Protein AF-A0A2D2DSF2-F1 (afdb_monomer)

Secondary structure (DSSP, 8-state):
---HHHHHHHHHHHHHHHHHHHHH-HHHHHHHHHHTT--HHHHHHHHTT---TT-S--SPPPP-----

Solvent-accessible surface area (backbone atoms only — not comparable to full-atom values): 4257 Å² total; per-residue (Å²): 129,87,49,79,67,56,52,52,52,50,51,52,53,50,54,53,28,50,54,40,25,77,75,68,34,63,69,56,20,49,54,55,38,50,78,70,70,46,55,66,72,59,48,50,34,47,72,69,73,58,62,46,93,74,69,62,79,89,58,82,79,79,75,84,80,80,78,131

Foldseek 3Di:
DDDPVNVVVLVVLLVVLLVCCVVPNLVVSLVSCVVVVNDSVQSCCSNVVVPDVPPPPPDDDDDPPDDD

Nearest PDB structures (foldseek):
  7oyc-assembly1_i1  TM=5.826E-01  e=1.948E+00  Xenopus laevis
  8b5l-assembly1_i  TM=5.888E-01  e=2.194E+00  Oryctolagus cuniculus
  8q7z-assembly1_Bi  TM=5.834E-01  e=3.323E+00  Gallus gallus
  8b2l-assembly1_U3  TM=5.736E-01  e=4.745E+00  Nicotiana tabacum
  8btd-assembly1_Lj  TM=7.391E-01  e=9.672E+00  Giardia lamblia ATCC 50803

Organism: NCBI:txid2045208

Mean predicted aligned error: 11.83 Å

Structure (mmCIF, N/CA/C/O backbone):
data_AF-A0A2D2DSF2-F1
#
_entry.id   AF-A0A2D2DSF2-F1
#
loop_
_atom_site.group_PDB
_atom_site.id
_atom_site.type_symbol
_atom_site.label_atom_id
_atom_site.label_alt_id
_atom_site.label_comp_id
_atom_site.label_asym_id
_atom_site.label_entity_id
_atom_site.label_seq_id
_atom_site.pdbx_PDB_ins_code
_atom_site.Cartn_x
_atom_site.Cartn_y
_atom_site.Cartn_z
_atom_site.occupancy
_atom_site.B_iso_or_equiv
_atom_site.auth_seq_id
_atom_site.auth_comp_id
_atom_site.auth_asym_id
_atom_site.auth_atom_id
_atom_site.pdbx_PDB_model_num
ATOM 1 N N . MET A 1 1 ? 7.863 1.074 -19.530 1.00 46.06 1 MET A N 1
ATOM 2 C CA . MET A 1 1 ? 8.802 0.710 -18.453 1.00 46.06 1 MET A CA 1
ATOM 3 C C . MET A 1 1 ? 8.729 1.804 -17.402 1.00 46.06 1 MET A C 1
ATOM 5 O O . MET A 1 1 ? 9.013 2.937 -17.774 1.00 46.06 1 MET A O 1
ATOM 9 N N . PRO A 1 2 ? 8.254 1.528 -16.175 1.00 54.34 2 PRO A N 1
ATOM 10 C CA . PRO A 1 2 ? 8.312 2.509 -15.093 1.00 54.34 2 PRO A CA 1
ATOM 11 C C . PRO A 1 2 ? 9.774 2.868 -14.814 1.00 54.34 2 PRO A C 1
ATOM 13 O O . PRO A 1 2 ? 10.668 2.025 -14.917 1.00 54.34 2 PRO A O 1
ATOM 16 N N . THR A 1 3 ? 10.036 4.139 -14.540 1.00 67.75 3 THR A N 1
ATOM 17 C CA . THR A 1 3 ? 11.380 4.608 -14.198 1.00 67.75 3 THR A CA 1
ATOM 18 C C . THR A 1 3 ? 11.693 4.297 -12.732 1.00 67.75 3 THR A C 1
ATOM 20 O O . THR A 1 3 ? 10.808 4.313 -11.880 1.00 67.75 3 THR A O 1
ATOM 23 N N . LEU A 1 4 ? 12.974 4.095 -12.393 1.00 66.56 4 LEU A N 1
ATOM 24 C CA . LEU A 1 4 ? 13.420 3.815 -11.014 1.00 66.56 4 LEU A CA 1
ATOM 25 C C . LEU A 1 4 ? 12.891 4.848 -9.986 1.00 66.56 4 LEU A C 1
ATOM 27 O O . LEU A 1 4 ? 12.668 4.529 -8.819 1.00 66.56 4 LEU A O 1
ATOM 31 N N . ARG A 1 5 ? 12.673 6.098 -10.424 1.00 65.06 5 ARG A N 1
ATOM 32 C CA . ARG A 1 5 ? 12.106 7.197 -9.625 1.00 65.06 5 ARG A CA 1
ATOM 33 C C . ARG A 1 5 ? 10.604 7.024 -9.365 1.00 65.06 5 ARG A C 1
ATOM 35 O O . ARG A 1 5 ? 10.139 7.317 -8.260 1.00 65.06 5 ARG A O 1
ATOM 42 N N . GLU A 1 6 ? 9.851 6.564 -10.358 1.00 71.31 6 GLU A N 1
ATOM 43 C CA . GLU A 1 6 ? 8.423 6.259 -10.210 1.00 71.31 6 GLU A CA 1
ATOM 44 C C . GLU A 1 6 ? 8.216 5.068 -9.271 1.00 71.31 6 GLU A C 1
ATOM 46 O O . GLU A 1 6 ? 7.326 5.112 -8.420 1.00 71.31 6 GLU A O 1
ATOM 51 N N . ASP A 1 7 ? 9.093 4.065 -9.330 1.00 73.12 7 ASP A N 1
ATOM 52 C CA . ASP A 1 7 ? 9.041 2.904 -8.434 1.00 73.12 7 ASP A CA 1
ATOM 53 C C . ASP A 1 7 ? 9.294 3.283 -6.968 1.00 73.12 7 ASP A C 1
ATOM 55 O O . ASP A 1 7 ? 8.564 2.843 -6.077 1.00 73.12 7 ASP A O 1
ATOM 59 N N . GLN A 1 8 ? 10.283 4.142 -6.696 1.00 78.62 8 GLN A N 1
ATOM 60 C CA . GLN A 1 8 ? 10.549 4.629 -5.334 1.00 78.62 8 GLN A CA 1
ATOM 61 C C . GLN A 1 8 ? 9.389 5.469 -4.790 1.00 78.62 8 GLN A C 1
ATO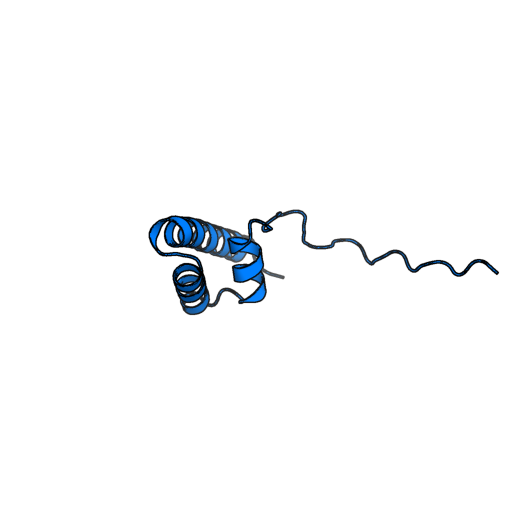M 63 O O . GLN A 1 8 ? 8.989 5.312 -3.635 1.00 78.62 8 GLN A O 1
ATOM 68 N N . THR A 1 9 ? 8.819 6.330 -5.634 1.00 83.50 9 THR A N 1
ATOM 69 C CA . THR A 1 9 ? 7.671 7.167 -5.262 1.00 83.50 9 THR A CA 1
ATOM 70 C C . THR A 1 9 ? 6.448 6.307 -4.942 1.00 83.50 9 THR A C 1
ATOM 72 O O . THR A 1 9 ? 5.775 6.526 -3.934 1.00 83.50 9 THR A O 1
ATOM 75 N N . THR A 1 10 ? 6.197 5.285 -5.759 1.00 81.94 10 THR A N 1
ATOM 76 C CA . THR A 1 10 ? 5.090 4.342 -5.572 1.00 81.94 10 THR A CA 1
ATOM 77 C C . THR A 1 10 ? 5.279 3.510 -4.303 1.00 81.94 10 THR A C 1
ATOM 79 O O . THR A 1 10 ? 4.343 3.363 -3.518 1.00 81.94 10 THR A O 1
ATOM 82 N N . ALA A 1 11 ? 6.497 3.033 -4.029 1.00 83.12 11 ALA A N 1
ATOM 83 C CA . ALA A 1 11 ? 6.810 2.298 -2.804 1.00 83.12 11 ALA A CA 1
ATOM 84 C C . ALA A 1 11 ? 6.607 3.148 -1.535 1.00 83.12 11 ALA A C 1
ATOM 86 O O . ALA A 1 11 ? 6.058 2.658 -0.543 1.00 83.12 11 ALA A O 1
ATOM 87 N N . ALA A 1 12 ? 6.991 4.428 -1.568 1.00 87.69 12 ALA A N 1
ATOM 88 C CA . ALA A 1 12 ? 6.755 5.352 -0.459 1.00 87.69 12 ALA A CA 1
ATOM 89 C C . ALA A 1 12 ? 5.252 5.567 -0.213 1.00 87.69 12 ALA A C 1
ATOM 91 O O . ALA A 1 12 ? 4.793 5.475 0.924 1.00 87.69 12 ALA A O 1
ATOM 92 N N . GLN A 1 13 ? 4.467 5.767 -1.277 1.00 88.31 13 GLN A N 1
ATOM 93 C CA . GLN A 1 13 ? 3.010 5.925 -1.181 1.00 88.31 13 GLN A CA 1
ATOM 94 C C . GLN A 1 13 ? 2.318 4.666 -0.646 1.00 88.31 13 GLN A C 1
ATOM 96 O O . GLN A 1 13 ? 1.411 4.767 0.179 1.00 88.31 13 GLN A O 1
ATOM 101 N N . ILE A 1 14 ? 2.765 3.483 -1.070 1.00 86.69 14 ILE A N 1
ATOM 102 C CA . ILE A 1 14 ? 2.284 2.198 -0.551 1.00 86.69 14 ILE A CA 1
ATOM 103 C C . ILE A 1 14 ? 2.612 2.045 0.938 1.00 86.69 14 ILE A C 1
ATOM 105 O O . ILE A 1 14 ? 1.755 1.633 1.718 1.00 86.69 14 ILE A O 1
ATOM 109 N N . THR A 1 15 ? 3.825 2.415 1.350 1.00 88.00 15 THR A N 1
ATOM 110 C CA . THR A 1 15 ? 4.246 2.357 2.759 1.00 88.00 15 THR A CA 1
ATOM 111 C C . THR A 1 15 ? 3.383 3.269 3.632 1.00 88.00 15 THR A C 1
ATOM 113 O O . THR A 1 15 ? 2.926 2.860 4.700 1.00 88.00 15 THR A O 1
ATOM 116 N N . GLU A 1 16 ? 3.098 4.481 3.155 1.00 89.69 16 GLU A N 1
ATOM 117 C CA . GLU A 1 16 ? 2.189 5.420 3.817 1.00 89.69 16 GLU A CA 1
ATOM 118 C C . GLU A 1 16 ? 0.769 4.831 3.924 1.00 89.69 16 GLU A C 1
ATOM 120 O O . GLU A 1 16 ? 0.151 4.849 4.989 1.00 89.69 16 GLU A O 1
ATOM 125 N N . ALA A 1 17 ? 0.275 4.218 2.844 1.00 88.69 17 ALA A N 1
ATOM 126 C CA . ALA A 1 17 ? -1.042 3.591 2.809 1.00 88.69 17 ALA A CA 1
ATOM 127 C C . ALA A 1 17 ? -1.167 2.402 3.775 1.00 88.69 17 ALA A C 1
ATOM 129 O O . ALA A 1 17 ? -2.234 2.198 4.353 1.00 88.69 17 ALA A O 1
ATOM 130 N N . LEU A 1 18 ? -0.092 1.645 4.013 1.00 87.19 18 LEU A N 1
ATOM 131 C CA . LEU A 1 18 ? -0.076 0.571 5.014 1.00 87.19 18 LEU A CA 1
ATOM 132 C C . LEU A 1 18 ? -0.223 1.110 6.443 1.00 87.19 18 LEU A C 1
ATOM 134 O O . LEU A 1 18 ? -0.937 0.511 7.250 1.00 87.19 18 LEU A O 1
ATOM 138 N N . ARG A 1 19 ? 0.382 2.264 6.750 1.00 88.94 19 ARG A N 1
ATOM 139 C CA . ARG A 1 19 ? 0.184 2.942 8.044 1.00 88.94 19 ARG A CA 1
ATOM 140 C C . ARG A 1 19 ? -1.254 3.429 8.196 1.00 88.94 19 ARG A C 1
ATOM 142 O O . ARG A 1 19 ? -1.871 3.207 9.234 1.00 88.94 19 ARG A O 1
ATOM 149 N N . ILE A 1 20 ? -1.809 4.023 7.138 1.00 88.12 20 ILE A N 1
ATOM 150 C CA . ILE A 1 20 ? -3.213 4.457 7.100 1.00 88.12 20 ILE A CA 1
ATOM 151 C C . ILE A 1 20 ? -4.151 3.260 7.283 1.00 88.12 20 ILE A C 1
ATOM 153 O O . ILE A 1 20 ? -5.102 3.358 8.050 1.00 88.12 20 ILE A O 1
ATOM 157 N N . LYS A 1 21 ? -3.865 2.111 6.657 1.00 89.19 21 LYS A N 1
ATOM 158 C CA . LYS A 1 21 ? -4.647 0.878 6.832 1.00 89.19 21 LYS A CA 1
ATOM 159 C C . LYS A 1 21 ? -4.687 0.445 8.296 1.00 89.19 21 LYS A C 1
ATOM 161 O O . LYS A 1 21 ? -5.756 0.086 8.779 1.00 89.19 21 LYS A O 1
ATOM 166 N N . ALA A 1 22 ? -3.547 0.475 8.986 1.00 83.56 22 ALA A N 1
ATOM 167 C CA . ALA A 1 22 ? -3.467 0.089 10.393 1.00 83.56 22 ALA A CA 1
ATOM 168 C C . ALA A 1 22 ? -4.268 1.030 11.314 1.00 83.56 22 ALA A C 1
ATOM 170 O O . ALA A 1 22 ? -4.811 0.573 12.314 1.00 83.56 22 ALA A O 1
ATOM 171 N N . ALA A 1 23 ? -4.363 2.318 10.969 1.00 88.31 23 ALA A N 1
ATOM 172 C CA . ALA A 1 23 ? -5.052 3.324 11.777 1.00 88.31 23 ALA A CA 1
ATOM 173 C C . ALA A 1 23 ? -6.547 3.499 11.438 1.00 88.31 23 ALA A C 1
ATOM 175 O O . ALA A 1 23 ? -7.350 3.746 12.332 1.00 88.31 23 ALA A O 1
ATOM 176 N N . PHE A 1 24 ? -6.927 3.384 10.162 1.00 87.81 24 PHE A N 1
ATOM 177 C CA . PHE A 1 24 ? -8.251 3.772 9.650 1.00 87.81 24 PHE A CA 1
ATOM 178 C C . PHE A 1 24 ? -8.952 2.679 8.831 1.00 87.81 24 PHE A C 1
ATOM 180 O O . PHE A 1 24 ? -10.090 2.862 8.405 1.00 87.81 24 PHE A O 1
ATOM 187 N N . GLY A 1 25 ? -8.292 1.546 8.592 1.00 85.50 25 GLY A N 1
ATOM 188 C CA . GLY A 1 25 ? -8.845 0.441 7.816 1.00 85.50 25 GLY A CA 1
ATOM 189 C C . GLY A 1 25 ? -8.545 0.501 6.314 1.00 85.50 25 GLY A C 1
ATOM 190 O O . GLY A 1 25 ? -7.996 1.459 5.765 1.00 85.50 25 GLY A O 1
ATOM 191 N N . GLN A 1 26 ? -8.878 -0.595 5.635 1.00 85.31 26 GLN A N 1
ATOM 192 C CA . GLN A 1 26 ? -8.444 -0.864 4.262 1.00 85.31 26 GLN A CA 1
ATOM 193 C C . GLN A 1 26 ? -9.095 0.043 3.208 1.00 85.31 26 GLN A C 1
ATOM 195 O O . GLN A 1 26 ? -8.408 0.456 2.275 1.00 85.31 26 GLN A O 1
ATOM 200 N N . GLU A 1 27 ? -10.376 0.390 3.349 1.00 87.75 27 GLU A N 1
ATOM 201 C CA . GLU A 1 27 ? -11.058 1.284 2.397 1.00 87.75 27 GLU A CA 1
ATOM 202 C C . GLU A 1 27 ? -10.424 2.678 2.355 1.00 87.75 27 GLU A C 1
ATOM 204 O O . GLU A 1 27 ? -10.216 3.241 1.278 1.00 87.75 27 GLU A O 1
ATOM 209 N N . VAL A 1 28 ? -10.036 3.211 3.518 1.00 89.00 28 VAL A N 1
ATOM 210 C CA . VAL A 1 28 ? -9.391 4.527 3.624 1.00 89.00 28 VAL A CA 1
ATOM 211 C C . VAL A 1 28 ? -8.009 4.508 2.967 1.00 89.00 28 VAL A C 1
ATOM 213 O O . VAL A 1 28 ? -7.655 5.427 2.224 1.00 89.00 28 VAL A O 1
ATOM 216 N N . ALA A 1 29 ? -7.247 3.431 3.169 1.00 89.62 29 ALA A N 1
ATOM 217 C CA . ALA A 1 29 ? -5.950 3.241 2.526 1.00 89.62 29 ALA A CA 1
ATOM 218 C C . ALA A 1 29 ? -6.053 3.124 0.991 1.00 89.62 29 ALA A C 1
ATOM 220 O O . ALA A 1 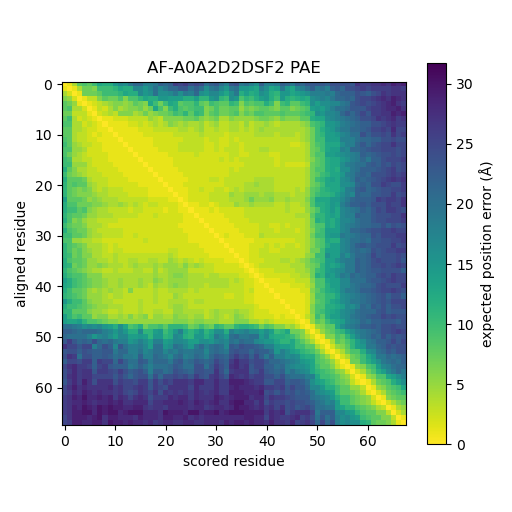29 ? -5.239 3.708 0.273 1.00 89.62 29 ALA A O 1
ATOM 221 N N . LEU A 1 30 ? -7.076 2.434 0.471 1.00 88.62 30 LEU A N 1
ATOM 222 C CA . LEU A 1 30 ? -7.351 2.377 -0.971 1.00 88.62 30 LEU A CA 1
ATOM 223 C C . LEU A 1 30 ? -7.720 3.756 -1.530 1.00 88.62 30 LEU A C 1
ATOM 225 O O . LEU A 1 30 ? -7.208 4.158 -2.577 1.00 88.62 30 LEU A O 1
ATOM 229 N N . GLY A 1 31 ? -8.553 4.514 -0.814 1.00 89.62 31 GLY A N 1
ATOM 230 C CA . GLY A 1 31 ? -8.907 5.884 -1.189 1.00 89.62 31 GLY A CA 1
ATOM 231 C C . GLY A 1 31 ? -7.689 6.811 -1.276 1.00 89.62 31 GLY A C 1
ATOM 232 O O . GLY A 1 31 ? -7.584 7.610 -2.209 1.00 89.62 31 GLY A O 1
ATOM 233 N N . PHE A 1 32 ? -6.736 6.670 -0.351 1.00 90.62 32 PHE A N 1
ATOM 234 C CA . PHE A 1 32 ? -5.471 7.408 -0.384 1.00 90.62 32 PHE A CA 1
ATOM 235 C C . PHE A 1 32 ? -4.640 7.086 -1.638 1.00 90.62 32 PHE A C 1
ATOM 237 O O . PHE A 1 32 ? -4.165 8.002 -2.312 1.00 90.62 32 PHE A O 1
ATOM 244 N N . LEU A 1 33 ? -4.508 5.802 -1.987 1.00 89.06 33 LEU A N 1
ATOM 245 C CA . LEU A 1 33 ? -3.743 5.354 -3.156 1.00 89.06 33 LEU A CA 1
ATOM 246 C C . LEU A 1 33 ? -4.393 5.780 -4.483 1.00 89.06 33 LEU A C 1
ATOM 248 O O . LEU A 1 33 ? -3.692 6.251 -5.381 1.00 89.06 33 LEU A O 1
ATOM 252 N N . ARG A 1 34 ? -5.729 5.734 -4.580 1.00 88.31 34 ARG A N 1
ATOM 253 C CA . ARG A 1 34 ? -6.472 6.229 -5.755 1.00 88.31 34 ARG A CA 1
ATOM 254 C C . ARG A 1 34 ? -6.230 7.710 -6.022 1.00 88.31 34 ARG A C 1
ATOM 256 O O . ARG A 1 34 ? -5.985 8.094 -7.161 1.00 88.31 34 ARG A O 1
ATOM 263 N N . ARG A 1 35 ? -6.235 8.548 -4.977 1.00 90.00 35 ARG A N 1
ATOM 264 C CA . ARG A 1 35 ? -5.952 9.994 -5.107 1.00 90.00 35 ARG A CA 1
ATOM 265 C C . ARG A 1 35 ? -4.532 10.289 -5.593 1.00 90.00 35 ARG A C 1
ATOM 267 O O . ARG A 1 35 ? -4.284 11.368 -6.118 1.00 90.00 35 ARG A O 1
ATOM 274 N N . ARG A 1 36 ? -3.604 9.348 -5.406 1.00 86.19 36 ARG A N 1
ATO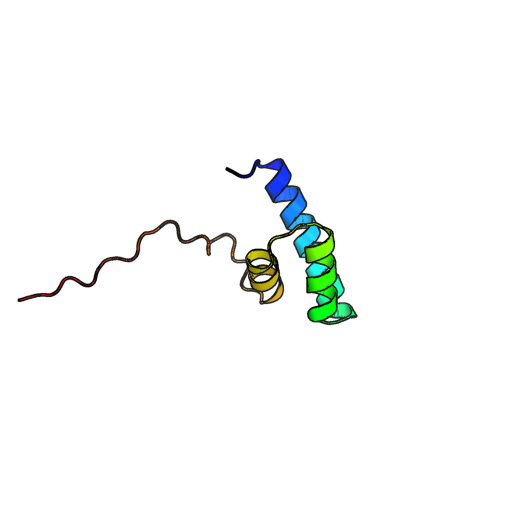M 275 C CA . ARG A 1 36 ? -2.208 9.429 -5.858 1.00 86.19 36 ARG A CA 1
ATOM 276 C C . ARG A 1 36 ? -1.992 8.786 -7.235 1.00 86.19 36 ARG A C 1
ATOM 278 O O . ARG A 1 36 ? -0.848 8.655 -7.656 1.00 86.19 36 ARG A O 1
ATOM 285 N N . CYS A 1 37 ? -3.069 8.399 -7.925 1.00 86.25 37 CYS A N 1
ATOM 286 C CA . CYS A 1 37 ? -3.048 7.703 -9.215 1.00 86.25 37 CYS A CA 1
ATOM 287 C C . CYS A 1 37 ? -2.318 6.348 -9.187 1.00 86.25 37 CYS A C 1
ATOM 289 O O . CYS A 1 37 ? -1.853 5.865 -10.221 1.00 86.25 37 CYS A O 1
ATOM 291 N N . VAL A 1 38 ? -2.234 5.703 -8.020 1.00 82.75 38 VAL A N 1
ATOM 292 C CA . VAL A 1 38 ? -1.731 4.330 -7.923 1.00 82.75 38 VAL A CA 1
ATOM 293 C C . VAL A 1 38 ? -2.810 3.390 -8.449 1.00 82.75 38 VAL A C 1
ATOM 295 O O . VAL A 1 38 ? -3.964 3.464 -8.029 1.00 82.75 38 VAL A O 1
ATOM 298 N N . LYS A 1 39 ? -2.440 2.496 -9.373 1.00 83.88 39 LYS A N 1
ATOM 299 C CA . LYS A 1 39 ? -3.372 1.526 -9.965 1.00 83.88 39 LYS A CA 1
ATOM 300 C C . LYS A 1 39 ? -4.048 0.689 -8.880 1.00 83.88 39 LYS A C 1
ATOM 302 O O . LYS A 1 39 ? -3.365 0.135 -8.022 1.00 83.88 39 LYS A O 1
ATOM 307 N N . ASP A 1 40 ? -5.366 0.526 -8.979 1.00 81.06 40 ASP A N 1
ATOM 308 C CA . ASP A 1 40 ? -6.168 -0.259 -8.031 1.00 81.06 40 ASP A CA 1
ATOM 309 C C . ASP A 1 40 ? -5.643 -1.685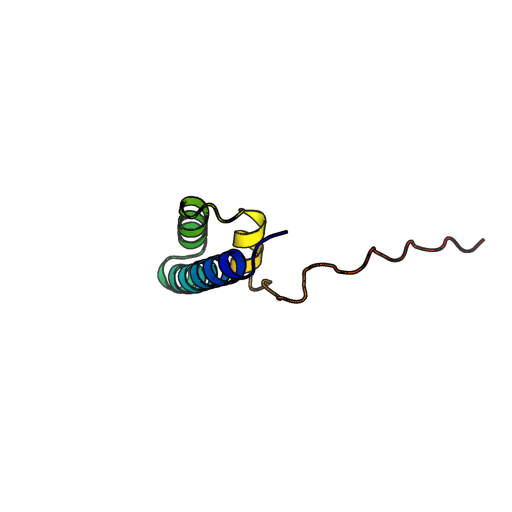 -7.832 1.00 81.06 40 ASP A C 1
ATOM 311 O O . ASP A 1 40 ? -5.574 -2.166 -6.705 1.00 81.06 40 ASP A O 1
ATOM 315 N N . SER A 1 41 ? -5.206 -2.349 -8.904 1.00 80.88 41 SER A N 1
ATOM 316 C CA . SER A 1 41 ? -4.612 -3.689 -8.828 1.00 80.88 41 SER A CA 1
ATOM 317 C C . SER A 1 41 ? -3.339 -3.716 -7.977 1.00 80.88 41 SER A C 1
ATOM 319 O O . SER A 1 41 ?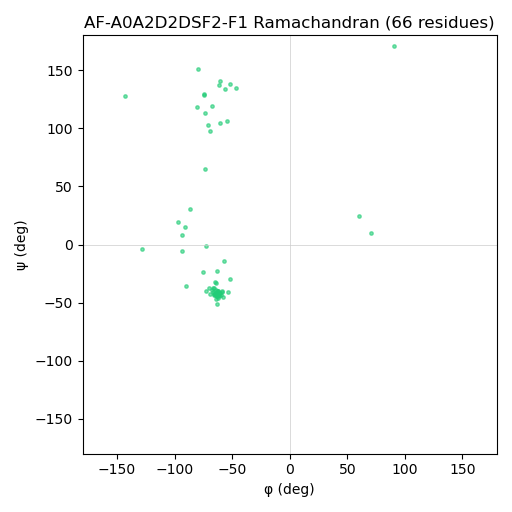 -3.164 -4.609 -7.149 1.00 80.88 41 SER A O 1
ATOM 321 N N . LEU A 1 42 ? -2.484 -2.702 -8.131 1.00 80.25 42 LEU A N 1
ATOM 322 C CA . LEU A 1 42 ? -1.253 -2.537 -7.364 1.00 80.25 42 LEU A CA 1
ATOM 323 C C . LEU A 1 42 ? -1.551 -2.199 -5.902 1.00 80.25 42 LEU A C 1
ATOM 325 O O . LEU A 1 42 ? -0.946 -2.770 -5.000 1.00 80.25 42 LEU A O 1
ATOM 329 N N . ALA A 1 43 ? -2.517 -1.312 -5.670 1.00 82.94 43 ALA A N 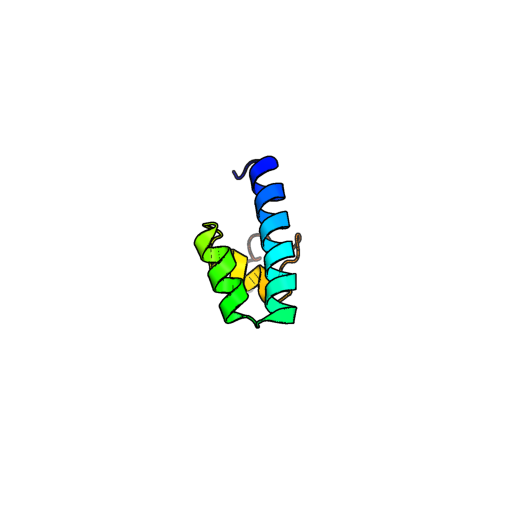1
ATOM 330 C CA . ALA A 1 43 ? -2.970 -0.908 -4.346 1.00 82.94 43 ALA A CA 1
ATOM 331 C C . ALA A 1 43 ? -3.586 -2.079 -3.563 1.00 82.94 43 ALA A C 1
ATOM 333 O O . ALA A 1 43 ? -3.248 -2.293 -2.399 1.00 82.94 43 ALA A O 1
ATOM 334 N N . CYS A 1 44 ? -4.436 -2.882 -4.206 1.00 81.88 44 CYS A N 1
ATOM 335 C CA . CYS A 1 44 ? -5.004 -4.091 -3.615 1.00 81.88 44 CYS A CA 1
ATOM 336 C C . CYS A 1 44 ? -3.925 -5.132 -3.307 1.00 81.88 44 CYS A C 1
ATOM 338 O O . CYS A 1 44 ? -3.895 -5.648 -2.190 1.00 81.88 44 CYS A O 1
ATOM 340 N N . ALA A 1 45 ? -3.008 -5.404 -4.244 1.00 80.94 45 ALA A N 1
ATOM 341 C CA . ALA A 1 45 ? -1.884 -6.312 -4.003 1.00 80.94 45 ALA A CA 1
ATOM 342 C C . ALA A 1 45 ? -1.010 -5.827 -2.833 1.00 80.94 45 ALA A C 1
ATOM 344 O O . ALA A 1 45 ? -0.621 -6.618 -1.971 1.00 80.94 45 ALA A O 1
ATOM 345 N N . ALA A 1 46 ? -0.778 -4.513 -2.765 1.00 81.06 46 ALA A N 1
ATOM 346 C CA . ALA A 1 46 ? 0.007 -3.871 -1.727 1.00 81.06 46 ALA A CA 1
ATOM 347 C C . ALA A 1 46 ? -0.604 -4.018 -0.336 1.00 81.06 46 ALA A C 1
ATOM 349 O O . ALA A 1 46 ? 0.045 -4.474 0.608 1.00 81.06 46 ALA A O 1
ATOM 350 N N . LEU A 1 47 ? -1.882 -3.669 -0.219 1.00 78.44 47 LEU A N 1
ATOM 351 C CA . LEU A 1 47 ? -2.603 -3.679 1.047 1.00 78.44 47 LEU A CA 1
ATOM 352 C C . LEU A 1 47 ? -2.980 -5.090 1.509 1.00 78.44 47 LEU A C 1
ATOM 354 O O . LEU A 1 47 ? -3.146 -5.301 2.712 1.00 78.44 47 LEU A O 1
ATOM 358 N N . ALA A 1 48 ? -3.076 -6.063 0.601 1.00 79.00 48 ALA A N 1
ATOM 359 C CA . ALA A 1 48 ? -3.301 -7.471 0.930 1.00 79.00 48 ALA A CA 1
ATOM 360 C C . ALA A 1 48 ? -2.067 -8.165 1.542 1.00 79.00 48 ALA A C 1
ATOM 362 O O . ALA A 1 48 ? -2.136 -9.350 1.857 1.00 79.00 48 ALA A O 1
ATOM 363 N N . GLY A 1 49 ? -0.931 -7.466 1.689 1.00 66.44 49 GLY A N 1
ATOM 364 C CA . GLY A 1 49 ? 0.325 -8.075 2.141 1.00 66.44 49 GLY A CA 1
ATOM 365 C C . GLY A 1 49 ? 0.957 -9.002 1.097 1.00 66.44 49 GLY A C 1
ATOM 366 O O . GLY A 1 49 ? 1.922 -9.692 1.395 1.00 66.44 49 GLY A O 1
ATOM 367 N N . ARG A 1 50 ? 0.428 -8.998 -0.135 1.00 55.12 50 ARG A N 1
ATOM 368 C CA . ARG A 1 50 ? 0.961 -9.713 -1.301 1.00 55.12 50 ARG A CA 1
ATOM 369 C C . ARG A 1 50 ? 1.816 -8.806 -2.187 1.00 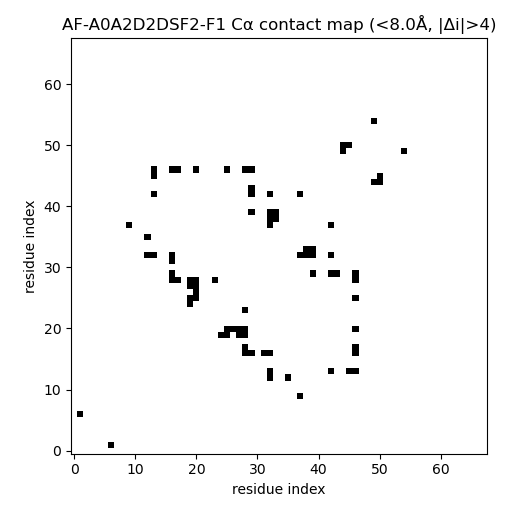55.12 50 ARG A C 1
ATOM 371 O O . ARG A 1 50 ? 2.048 -9.131 -3.348 1.00 55.12 50 ARG A O 1
ATOM 378 N N . TYR A 1 51 ? 2.300 -7.681 -1.653 1.00 49.78 51 TYR A N 1
ATOM 379 C CA . TYR A 1 51 ? 3.373 -6.919 -2.288 1.00 49.78 51 TYR A CA 1
ATOM 380 C C . TYR A 1 51 ? 4.697 -7.649 -2.107 1.00 49.78 51 TYR A C 1
ATOM 382 O O . TYR A 1 5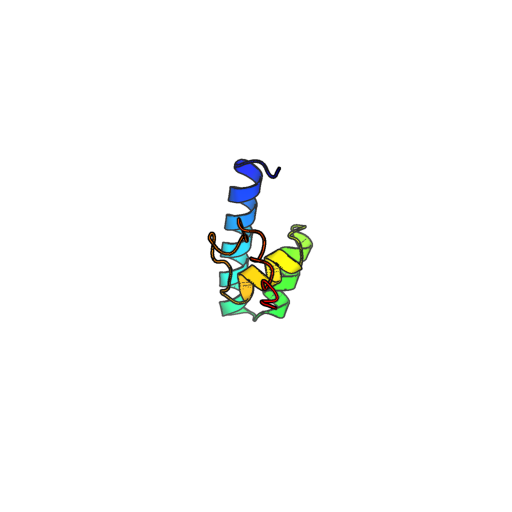1 ? 5.610 -7.200 -1.418 1.00 49.78 51 TYR A O 1
ATOM 390 N N . ASP A 1 52 ? 4.786 -8.822 -2.712 1.00 51.56 52 ASP A N 1
ATOM 391 C CA . ASP A 1 52 ? 6.064 -9.461 -2.884 1.00 51.56 52 ASP A CA 1
ATOM 392 C C . ASP A 1 52 ? 6.709 -8.804 -4.099 1.00 51.56 52 ASP A C 1
ATOM 394 O O . ASP A 1 52 ? 6.186 -8.865 -5.213 1.00 51.56 52 ASP A O 1
ATOM 398 N N . ARG A 1 53 ? 7.860 -8.157 -3.905 1.00 49.72 53 ARG A N 1
ATOM 399 C CA . ARG A 1 53 ? 8.664 -7.613 -5.012 1.00 49.72 53 ARG A CA 1
ATOM 400 C C . AR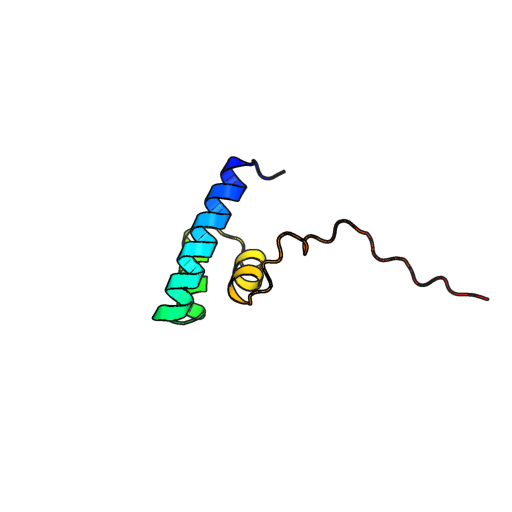G A 1 53 ? 9.040 -8.717 -6.022 1.00 49.72 53 ARG A C 1
ATOM 402 O O . ARG A 1 53 ? 9.468 -8.402 -7.126 1.00 49.72 53 ARG A O 1
ATOM 409 N N . ARG A 1 54 ? 8.865 -9.994 -5.642 1.00 51.50 54 ARG A N 1
ATOM 410 C CA . ARG A 1 54 ? 9.043 -11.208 -6.453 1.00 51.50 54 ARG A CA 1
ATOM 411 C C . ARG A 1 54 ? 7.772 -11.730 -7.138 1.00 51.50 54 ARG A C 1
ATOM 413 O O . ARG A 1 54 ? 7.875 -12.675 -7.906 1.00 51.50 54 ARG A O 1
ATOM 420 N N . ALA A 1 55 ? 6.597 -11.154 -6.879 1.00 48.38 55 ALA A N 1
ATOM 421 C CA . ALA A 1 55 ? 5.324 -11.587 -7.469 1.00 48.38 55 ALA A CA 1
ATOM 422 C C . ALA A 1 55 ? 4.980 -10.864 -8.785 1.00 48.38 55 ALA A C 1
ATOM 424 O O . ALA A 1 55 ? 3.841 -10.922 -9.244 1.00 48.38 55 ALA A O 1
ATOM 425 N N . ILE A 1 56 ? 5.952 -10.192 -9.409 1.00 51.59 56 ILE A N 1
ATOM 426 C CA . ILE A 1 56 ? 5.896 -9.957 -10.852 1.00 51.59 56 ILE A CA 1
ATOM 427 C C . ILE A 1 56 ? 6.212 -11.321 -11.479 1.00 51.59 56 ILE A C 1
ATOM 429 O O . ILE A 1 56 ? 7.324 -11.811 -11.270 1.00 51.59 56 ILE A O 1
ATOM 433 N N . PRO A 1 57 ? 5.269 -11.979 -12.174 1.00 48.47 57 PRO A N 1
ATOM 434 C CA . PRO A 1 57 ? 5.557 -13.250 -12.813 1.00 48.47 57 PRO A CA 1
ATOM 435 C C . PRO A 1 57 ? 6.515 -12.978 -13.975 1.00 48.47 57 PRO A C 1
ATOM 437 O O . PRO A 1 57 ? 6.101 -12.568 -15.052 1.00 48.47 57 PRO A O 1
ATOM 440 N N . ASP A 1 58 ? 7.809 -13.184 -13.748 1.00 51.91 58 ASP A N 1
ATOM 441 C CA . ASP A 1 58 ? 8.837 -13.201 -14.798 1.00 51.91 58 ASP A CA 1
ATOM 442 C C . ASP A 1 58 ? 8.964 -14.597 -15.425 1.00 51.91 58 ASP A C 1
ATOM 444 O O . ASP A 1 58 ? 10.043 -15.032 -15.812 1.00 51.91 58 ASP A O 1
ATOM 448 N N . LYS A 1 59 ? 7.873 -15.367 -15.474 1.00 51.56 59 LYS A N 1
ATOM 449 C CA . LYS A 1 59 ? 7.849 -16.639 -16.196 1.00 51.56 59 LYS A CA 1
ATOM 450 C C . LYS A 1 59 ? 6.489 -16.839 -16.853 1.00 51.56 59 LYS A C 1
ATOM 452 O O . LYS A 1 59 ? 5.484 -16.740 -16.147 1.00 51.56 59 LYS A O 1
ATOM 457 N N . PRO A 1 60 ? 6.441 -17.128 -18.164 1.00 47.94 60 PRO A N 1
ATOM 458 C CA . PRO A 1 60 ? 5.247 -17.708 -18.748 1.00 47.94 60 PRO A CA 1
ATOM 459 C C . PRO A 1 60 ? 5.009 -19.059 -18.061 1.00 47.94 60 PRO A C 1
ATOM 461 O O . PRO A 1 60 ? 5.961 -19.790 -17.769 1.00 47.94 60 PRO A O 1
ATOM 464 N N . GLU A 1 61 ? 3.751 -19.341 -17.726 1.00 59.22 61 GLU A N 1
ATOM 465 C CA . GLU A 1 61 ? 3.312 -20.657 -17.259 1.00 59.22 61 GLU A CA 1
ATOM 466 C C . GLU A 1 61 ? 3.878 -21.748 -18.184 1.00 59.22 61 GLU A C 1
ATOM 468 O O . GLU A 1 61 ? 3.819 -21.583 -19.405 1.00 59.22 61 GLU A O 1
ATOM 473 N N . PRO A 1 62 ? 4.433 -22.854 -17.660 1.00 54.34 62 PRO A N 1
ATOM 474 C CA . PRO A 1 62 ? 4.691 -24.007 -18.503 1.00 54.34 62 PRO A CA 1
ATOM 475 C C . PRO A 1 62 ? 3.335 -24.585 -18.921 1.00 54.34 62 PRO A C 1
ATOM 477 O O . PRO A 1 62 ? 2.523 -24.957 -18.071 1.00 54.34 62 PRO A O 1
ATOM 480 N N . GLU A 1 63 ? 3.080 -24.616 -20.229 1.00 58.56 63 GLU A N 1
ATOM 481 C CA . GLU A 1 63 ? 1.934 -25.311 -20.811 1.00 58.56 63 GLU A CA 1
ATOM 482 C C . GLU A 1 63 ? 1.906 -26.763 -20.304 1.00 58.56 63 GLU A C 1
ATOM 484 O O . GLU A 1 63 ? 2.958 -27.406 -20.222 1.00 58.56 63 GLU A O 1
ATOM 489 N N . PRO A 1 64 ? 0.734 -27.314 -19.942 1.00 60.22 64 PRO A N 1
ATOM 490 C CA . PRO A 1 64 ? 0.644 -28.719 -19.599 1.00 60.22 64 PRO A CA 1
ATOM 491 C C . PRO A 1 64 ? 0.825 -29.527 -20.887 1.00 60.22 64 PRO A C 1
ATOM 493 O O . PRO A 1 64 ? -0.099 -29.625 -21.697 1.00 60.22 64 PRO A O 1
ATOM 496 N N . GLU A 1 65 ? 2.017 -30.096 -21.080 1.00 59.34 65 GLU A N 1
ATOM 497 C CA . GLU A 1 65 ? 2.271 -31.088 -22.123 1.00 59.34 65 GLU A CA 1
ATOM 498 C C . GLU A 1 65 ? 1.260 -32.233 -21.970 1.00 59.34 65 GLU A C 1
ATOM 500 O O . GLU A 1 65 ? 1.330 -33.051 -21.050 1.00 59.34 65 GLU A O 1
ATOM 505 N N . HIS A 1 66 ? 0.284 -32.260 -22.878 1.00 61.78 66 HIS A N 1
ATOM 506 C CA . HIS A 1 66 ? -0.529 -33.433 -23.155 1.00 61.78 66 HIS A CA 1
ATOM 507 C C . HIS A 1 66 ? 0.415 -34.540 -23.625 1.00 61.78 66 HIS A C 1
ATOM 509 O O . HIS A 1 66 ? 0.907 -34.507 -24.752 1.00 61.78 66 HIS A O 1
ATOM 515 N N . GLN A 1 67 ? 0.682 -35.506 -22.751 1.00 54.28 67 GLN A N 1
ATOM 516 C CA . GLN A 1 67 ? 1.311 -36.756 -23.159 1.00 54.28 67 GLN A CA 1
ATOM 517 C C . GLN A 1 67 ? 0.269 -37.615 -23.903 1.00 54.28 67 GLN A C 1
ATOM 519 O O . GLN A 1 67 ? -0.842 -37.760 -23.383 1.00 54.28 67 GLN A O 1
ATOM 524 N N . PRO A 1 68 ? 0.587 -38.136 -25.103 1.00 69.38 68 PRO A N 1
ATOM 525 C CA . PRO A 1 68 ? -0.238 -39.118 -25.805 1.00 69.38 68 PRO A CA 1
ATOM 526 C C . PRO A 1 68 ? -0.167 -40.517 -25.176 1.00 69.38 68 PRO A C 1
ATOM 528 O O . PRO A 1 68 ? 0.881 -40.858 -24.579 1.00 69.38 68 PRO A O 1
#

Radius of gyration: 15.86 Å; Cα contacts (8 Å, |Δi|>4): 42; chains: 1; bounding box: 24×49×38 Å

Sequence (68 aa):
MPTLREDQTTAAQITEALRIKAAFGQEVALGFLRRRCVKDSLACAALAGRYDRRAIPDKPEPEPEHQP

pLDDT: mean 74.32, std 14.97, range [46.06, 90.62]